Protein AF-A0A7V8CXX2-F1 (afdb_monomer_lite)

pLDDT: mean 84.44, std 12.17, range [40.84, 97.62]

Foldseek 3Di:
DDDDPPDDDDDDDDDDDPVRVVVLVVVCVVVVHDSVVSVVVVVVVVVVPDPDDDPDPPPDPQDDPVNLVVLVVVLVVLVVVCVVCDPNDDPVSVVVSVVSVVVSVVRD

Secondary structure (DSSP, 8-state):
----TT--PPP------HHHHHHHHHHHHHHT--HHHHHHHHHHHHHHTSPPPPPPP-------HHHHHHHHHHHHHHHHHHHHHGGG--HHHHHHHHHHHHHHHHH-

Sequence (108 aa):
MTERQGMFTIPTRLFLTPEQRAKLEQMVRAEKSDLASAVSQIVAEFLDTLPEPEPEPVVAPVESRGAIRQRRAELARLRARRDAAGGGAPAWLHAYIADLEAEISRNG

Structure (mmCIF, N/CA/C/O backbone):
data_AF-A0A7V8CXX2-F1
#
_entry.id   AF-A0A7V8CXX2-F1
#
loop_
_atom_site.group_PDB
_atom_site.id
_atom_site.type_symbol
_atom_site.label_atom_id
_atom_site.label_alt_id
_atom_site.label_comp_id
_atom_site.label_asym_id
_atom_site.label_entity_id
_atom_site.label_seq_id
_atom_site.pdbx_PDB_ins_code
_atom_site.Cartn_x
_atom_site.Cartn_y
_atom_site.Cartn_z
_atom_site.occupancy
_atom_site.B_iso_or_equiv
_atom_site.auth_seq_id
_atom_site.auth_comp_id
_atom_site.auth_asym_id
_atom_site.auth_atom_id
_atom_site.pdbx_PDB_model_num
ATOM 1 N N . MET A 1 1 ? 3.258 -14.770 4.524 1.00 40.84 1 MET A N 1
ATOM 2 C CA . MET A 1 1 ? 2.501 -13.729 3.803 1.00 40.84 1 MET A CA 1
ATOM 3 C C . MET A 1 1 ? 1.555 -14.454 2.868 1.00 40.84 1 MET A C 1
ATOM 5 O O . MET A 1 1 ? 2.006 -15.006 1.877 1.00 40.84 1 MET A O 1
ATOM 9 N N . THR A 1 2 ? 0.293 -14.619 3.253 1.00 44.09 2 THR A N 1
ATOM 10 C CA . THR A 1 2 ? -0.714 -15.265 2.401 1.00 44.09 2 THR A CA 1
ATOM 11 C C . THR A 1 2 ? -1.406 -14.189 1.587 1.00 44.09 2 THR A C 1
ATOM 13 O O . THR A 1 2 ? -2.338 -13.551 2.064 1.00 44.09 2 THR A O 1
ATOM 16 N N . GLU A 1 3 ? -0.911 -13.982 0.370 1.00 50.44 3 GLU A N 1
ATOM 17 C CA . GLU A 1 3 ? -1.616 -13.255 -0.679 1.00 50.44 3 GLU A CA 1
ATOM 18 C C . GLU A 1 3 ? -2.863 -14.054 -1.074 1.00 50.44 3 GLU A C 1
ATOM 20 O O . GLU A 1 3 ? -2.795 -15.090 -1.737 1.00 50.44 3 GLU A O 1
ATOM 25 N N . ARG A 1 4 ? -4.027 -13.579 -0.637 1.00 48.75 4 ARG A N 1
ATOM 26 C CA . ARG A 1 4 ? -5.312 -13.883 -1.264 1.00 48.75 4 ARG A CA 1
ATOM 27 C C . ARG A 1 4 ? -5.967 -12.543 -1.582 1.00 48.75 4 ARG A C 1
ATOM 29 O O . ARG A 1 4 ? -6.422 -11.864 -0.676 1.00 48.75 4 ARG A O 1
ATOM 36 N N . GLN A 1 5 ? -5.944 -12.185 -2.868 1.00 50.28 5 GLN A N 1
ATOM 37 C CA . GLN A 1 5 ? -6.782 -11.174 -3.532 1.00 50.28 5 GLN A CA 1
ATOM 38 C C . GLN A 1 5 ? -6.992 -9.855 -2.768 1.00 50.28 5 GLN A C 1
ATOM 40 O O . GLN A 1 5 ? -7.954 -9.728 -2.023 1.00 50.28 5 GLN A O 1
ATOM 45 N N . GLY A 1 6 ? -6.136 -8.853 -3.000 1.00 61.22 6 GLY A N 1
ATOM 46 C CA . GLY A 1 6 ? -6.428 -7.434 -2.713 1.00 61.22 6 GLY A CA 1
ATOM 47 C C . GLY A 1 6 ? -6.637 -7.028 -1.246 1.00 61.22 6 GLY A C 1
ATOM 48 O O . GLY A 1 6 ? -6.735 -5.841 -0.962 1.00 61.22 6 GLY A O 1
ATOM 49 N N . MET A 1 7 ? -6.674 -7.979 -0.314 1.00 62.84 7 MET A N 1
ATOM 50 C CA . MET A 1 7 ? -6.863 -7.732 1.109 1.00 62.84 7 MET A CA 1
ATOM 51 C C . MET A 1 7 ? -5.498 -7.749 1.793 1.00 62.84 7 MET A C 1
ATOM 53 O O . MET A 1 7 ? -4.888 -8.804 1.977 1.00 62.84 7 MET A O 1
ATOM 57 N N . PHE A 1 8 ? -5.011 -6.570 2.167 1.00 75.75 8 PHE A N 1
ATOM 58 C CA . PHE A 1 8 ? -3.776 -6.414 2.928 1.00 75.75 8 PHE A CA 1
ATOM 59 C C . PHE A 1 8 ? -4.115 -6.056 4.373 1.00 75.75 8 PHE A C 1
ATOM 61 O O . PHE A 1 8 ? -4.896 -5.146 4.634 1.00 75.75 8 PHE A O 1
ATOM 68 N N . THR A 1 9 ? -3.510 -6.758 5.328 1.00 82.50 9 THR A N 1
ATOM 69 C CA . THR A 1 9 ? -3.546 -6.362 6.739 1.00 82.50 9 THR A CA 1
ATOM 70 C C . THR A 1 9 ? -2.254 -5.638 7.071 1.00 82.50 9 THR A C 1
ATOM 72 O O . THR A 1 9 ? -1.172 -6.209 6.939 1.00 82.50 9 THR A O 1
ATOM 75 N N . ILE A 1 10 ? -2.369 -4.393 7.527 1.00 85.00 10 ILE A N 1
ATOM 76 C CA . ILE A 1 10 ? -1.231 -3.591 7.974 1.00 85.00 10 ILE A CA 1
ATOM 77 C C . ILE A 1 10 ? -1.227 -3.592 9.507 1.00 85.00 10 ILE A C 1
ATOM 79 O O . ILE A 1 10 ? -2.178 -3.100 10.116 1.00 85.00 10 ILE A O 1
ATOM 83 N N . PRO A 1 11 ? -0.191 -4.147 10.161 1.00 87.38 11 PRO A N 1
ATOM 84 C CA . PRO A 1 11 ? -0.041 -4.018 11.603 1.00 87.38 11 PRO A CA 1
ATOM 85 C C . PRO A 1 11 ? 0.227 -2.555 11.973 1.00 87.38 11 PRO A C 1
ATOM 87 O O . PRO A 1 11 ? 1.247 -1.991 11.579 1.00 87.38 11 PRO A O 1
ATOM 90 N N . THR A 1 12 ? -0.653 -1.962 12.777 1.00 86.88 12 THR A N 1
ATOM 91 C CA . THR A 1 12 ? -0.570 -0.547 13.165 1.00 86.88 12 THR A CA 1
ATOM 92 C C . THR A 1 12 ? -0.555 -0.412 14.683 1.00 86.88 12 THR A C 1
ATOM 94 O O . THR A 1 12 ? -1.288 -1.101 15.390 1.00 86.88 12 THR A O 1
ATOM 97 N N . ARG A 1 13 ? 0.284 0.491 15.204 1.00 92.94 13 ARG A N 1
ATOM 98 C CA . ARG A 1 13 ? 0.258 0.905 16.613 1.00 92.94 13 ARG A CA 1
ATOM 99 C C . ARG A 1 13 ? -0.362 2.291 16.706 1.00 92.94 13 ARG A C 1
ATOM 101 O O . ARG A 1 13 ? 0.119 3.213 16.056 1.00 92.94 13 ARG A O 1
ATOM 108 N N . LEU A 1 14 ? -1.399 2.427 17.524 1.00 90.00 14 LEU A N 1
ATOM 109 C CA . LEU A 1 14 ? -2.087 3.690 17.771 1.00 90.00 14 LEU A CA 1
ATOM 110 C C . LEU A 1 14 ? -1.846 4.116 19.217 1.00 90.00 14 LEU A C 1
ATOM 112 O O . LEU A 1 14 ? -2.063 3.335 20.143 1.00 90.00 14 LEU A O 1
ATOM 116 N N . PHE A 1 15 ? -1.404 5.355 19.402 1.00 95.19 15 PHE A N 1
ATOM 117 C CA . PHE A 1 15 ? -1.283 5.970 20.717 1.00 95.19 15 PHE A CA 1
ATOM 118 C C . PHE A 1 15 ? -2.487 6.880 20.924 1.00 95.19 15 PHE A C 1
ATOM 120 O O . PHE A 1 15 ? -2.686 7.823 20.164 1.00 95.19 15 PHE A O 1
ATOM 127 N N . LEU A 1 16 ? -3.296 6.565 21.931 1.00 94.25 16 LEU A N 1
ATOM 128 C CA . LEU A 1 16 ? -4.524 7.285 22.251 1.00 94.25 16 LEU A CA 1
ATOM 129 C C . LEU A 1 16 ? -4.413 7.885 23.647 1.00 94.25 16 LEU A C 1
ATOM 131 O O . LEU A 1 16 ? -3.839 7.265 24.549 1.00 94.25 16 LEU A O 1
ATOM 135 N N . THR A 1 17 ? -5.010 9.059 23.845 1.00 97.62 17 THR A N 1
ATOM 136 C CA . THR A 1 17 ? -5.251 9.557 25.203 1.00 97.62 17 THR A CA 1
ATOM 137 C C . THR A 1 17 ? -6.288 8.672 25.913 1.00 97.62 17 THR A C 1
ATOM 139 O O . THR A 1 17 ? -7.043 7.947 25.250 1.00 97.62 17 THR A O 1
ATOM 142 N N . PRO A 1 18 ? -6.371 8.710 27.256 1.00 97.50 18 PRO A N 1
ATOM 143 C CA . PRO A 1 18 ? -7.391 7.966 27.994 1.00 97.50 18 PRO A CA 1
ATOM 144 C C . PRO A 1 18 ? -8.822 8.271 27.526 1.00 97.50 18 PRO A C 1
ATOM 146 O O . PRO A 1 18 ? -9.633 7.356 27.398 1.00 97.50 18 PRO A O 1
ATOM 149 N N . GLU A 1 19 ? -9.121 9.531 27.202 1.00 97.31 19 GLU A N 1
ATOM 150 C CA . GLU A 1 19 ? -10.443 9.962 26.735 1.00 97.31 19 GLU A CA 1
ATOM 151 C C . GLU A 1 19 ? -10.756 9.412 25.338 1.00 97.31 19 GLU A C 1
ATOM 153 O O . GLU A 1 19 ? -11.854 8.908 25.096 1.00 97.31 19 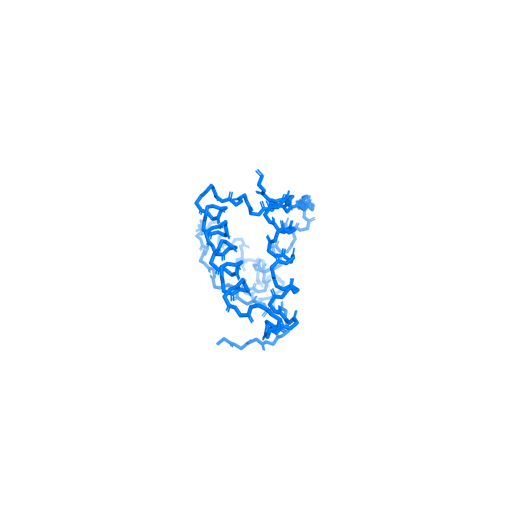GLU A O 1
ATOM 158 N N . GLN A 1 20 ? -9.783 9.459 24.422 1.00 95.19 20 GLN A N 1
ATOM 159 C CA . GLN A 1 20 ? -9.924 8.896 23.075 1.00 95.19 20 GLN A CA 1
ATOM 160 C C . GLN A 1 20 ? -10.133 7.383 23.126 1.00 95.19 20 GLN A C 1
ATOM 162 O O . GLN A 1 20 ? -10.995 6.848 22.427 1.00 95.19 20 GLN A O 1
ATOM 167 N N . ARG A 1 21 ? -9.385 6.696 23.997 1.00 95.00 21 ARG A N 1
ATOM 168 C CA . ARG A 1 21 ? -9.546 5.262 24.224 1.00 95.00 21 ARG A CA 1
ATOM 169 C C . ARG A 1 21 ? -10.939 4.935 24.763 1.00 95.00 21 ARG A C 1
ATOM 171 O O . ARG A 1 21 ? -11.578 4.029 24.240 1.00 95.00 21 ARG A O 1
ATOM 178 N N . ALA A 1 22 ? -11.423 5.675 25.760 1.00 95.44 22 ALA A N 1
ATOM 179 C CA . ALA A 1 22 ? -12.756 5.462 26.323 1.00 95.44 22 ALA A CA 1
ATOM 180 C C . ALA A 1 22 ? -13.858 5.649 25.268 1.00 95.44 22 ALA A C 1
ATOM 182 O O . ALA A 1 22 ? -14.781 4.838 25.187 1.00 95.44 22 ALA A O 1
ATOM 183 N N . LYS A 1 23 ? -13.731 6.673 24.413 1.00 94.00 23 LYS A N 1
ATOM 184 C CA . LYS A 1 23 ? -14.662 6.909 23.303 1.00 94.00 23 LYS A CA 1
ATOM 185 C C . LYS A 1 23 ? -14.658 5.751 22.299 1.00 94.00 23 LYS A C 1
ATOM 187 O O . LYS A 1 23 ? -15.726 5.283 21.915 1.00 94.00 23 LYS A O 1
ATOM 192 N N . LEU A 1 24 ? -13.479 5.254 21.922 1.00 93.62 24 LEU A N 1
ATOM 193 C CA . LEU A 1 24 ? -13.349 4.113 21.012 1.00 93.62 24 LEU A CA 1
ATOM 194 C C . LEU A 1 24 ? -13.946 2.833 21.613 1.00 93.62 24 LEU A C 1
ATOM 196 O O . LEU A 1 24 ? -14.705 2.134 20.950 1.00 93.62 24 LEU A O 1
ATOM 200 N N . GLU A 1 25 ? -13.675 2.552 22.890 1.00 93.94 25 GLU A N 1
ATOM 201 C CA . GLU A 1 25 ? -14.270 1.411 23.598 1.00 93.94 25 GLU A CA 1
ATOM 202 C C . GLU A 1 25 ? -15.803 1.510 23.667 1.00 93.94 25 GLU A C 1
ATOM 204 O O . GLU A 1 25 ? -16.494 0.493 23.579 1.00 93.94 25 GLU A O 1
ATOM 209 N N . GLN A 1 26 ? -16.352 2.721 23.796 1.00 93.81 26 GLN A N 1
ATOM 210 C CA . GLN A 1 26 ? -17.795 2.945 23.781 1.00 93.81 26 GLN A CA 1
ATOM 211 C C . GLN A 1 26 ? -18.409 2.669 22.401 1.00 93.81 26 GLN A C 1
ATOM 213 O O . GLN A 1 26 ? -19.460 2.032 22.339 1.00 93.81 26 GLN A O 1
ATOM 218 N N . MET A 1 27 ? -17.746 3.085 21.316 1.00 91.44 27 MET A N 1
ATOM 219 C CA . MET A 1 27 ? -18.181 2.804 19.939 1.00 91.44 27 MET A CA 1
ATOM 220 C C . MET A 1 27 ? -18.216 1.299 19.661 1.00 91.44 27 MET A C 1
ATOM 222 O O . MET A 1 27 ? -19.260 0.765 19.296 1.00 91.44 27 MET A O 1
ATOM 226 N N . VAL A 1 28 ? -17.121 0.597 19.973 1.00 94.62 28 VAL A N 1
ATOM 227 C CA . VAL A 1 28 ? -17.003 -0.867 19.827 1.00 94.62 28 VAL A CA 1
ATOM 228 C C . VAL A 1 28 ? -18.145 -1.590 20.554 1.00 94.62 28 VAL A C 1
ATOM 230 O O . VAL A 1 28 ? -18.774 -2.499 20.013 1.00 94.62 28 VAL A O 1
ATOM 233 N N . ARG A 1 29 ? -18.477 -1.161 21.781 1.00 92.81 29 ARG A N 1
ATOM 234 C CA . ARG A 1 29 ? -19.596 -1.742 22.544 1.00 92.81 29 ARG A CA 1
ATOM 235 C C . ARG A 1 29 ? -20.961 -1.433 21.935 1.00 92.81 29 ARG A C 1
ATOM 237 O O . ARG A 1 29 ? -21.819 -2.313 21.929 1.00 92.81 29 ARG A O 1
ATOM 244 N N . ALA A 1 30 ? -21.179 -0.198 21.489 1.00 91.56 30 ALA A N 1
ATOM 245 C CA . ALA A 1 30 ? -22.459 0.241 20.940 1.00 91.56 30 ALA A CA 1
ATOM 246 C C . ALA A 1 30 ? -22.792 -0.488 19.630 1.00 91.56 30 ALA A C 1
ATOM 248 O O . ALA A 1 30 ? -23.920 -0.941 19.442 1.00 91.56 30 ALA A O 1
ATOM 249 N N . GLU A 1 31 ? -21.794 -0.656 18.768 1.00 88.44 31 GLU A N 1
ATOM 250 C CA . GLU A 1 31 ? -21.932 -1.271 17.445 1.00 88.44 31 GLU A CA 1
ATOM 251 C C . GLU A 1 31 ? -21.825 -2.801 17.477 1.00 88.44 31 GLU A C 1
ATOM 253 O O . GLU A 1 31 ? -22.111 -3.461 16.479 1.00 88.44 31 GLU A O 1
ATOM 258 N N . LYS A 1 32 ? -21.449 -3.385 18.627 1.00 90.38 32 LYS A N 1
ATOM 259 C CA . LYS A 1 32 ? -21.144 -4.821 18.783 1.00 90.38 32 LYS A CA 1
ATOM 260 C C . LYS A 1 32 ? -20.100 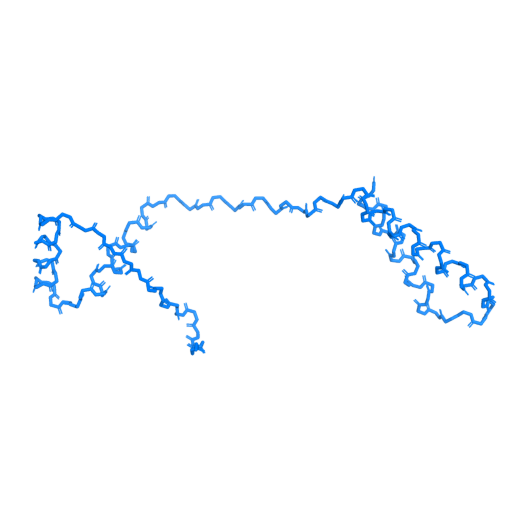-5.312 17.768 1.00 90.38 32 LYS A C 1
ATOM 262 O O . LYS A 1 32 ? -20.128 -6.474 17.361 1.00 90.38 32 LYS A O 1
ATOM 267 N N . SER A 1 33 ? -19.197 -4.424 17.369 1.00 90.44 33 SER A N 1
ATOM 268 C CA . SER A 1 33 ? -18.067 -4.703 16.492 1.00 90.44 33 SER A CA 1
ATOM 269 C C . SER A 1 33 ? -16.835 -5.070 17.322 1.00 90.44 33 SER A C 1
ATOM 271 O O . SER A 1 33 ? -16.827 -4.951 18.550 1.00 90.44 33 SER A O 1
ATOM 273 N N . ASP A 1 34 ? -15.786 -5.567 16.672 1.00 92.50 34 ASP A N 1
ATOM 274 C CA . ASP A 1 34 ? -14.467 -5.669 17.292 1.00 92.50 34 ASP A CA 1
ATOM 275 C C . ASP A 1 34 ? -13.647 -4.385 17.059 1.00 92.50 34 ASP A C 1
ATOM 277 O O . ASP A 1 34 ? -13.960 -3.562 16.196 1.00 92.50 34 ASP A O 1
ATOM 281 N N . LEU A 1 35 ? -12.574 -4.215 17.837 1.00 90.31 35 LEU A N 1
ATOM 282 C CA . LEU A 1 35 ? -11.718 -3.028 17.779 1.00 90.31 35 LEU A CA 1
ATOM 283 C C . LEU A 1 35 ? -11.086 -2.807 16.397 1.00 90.31 35 LEU A C 1
ATOM 285 O O . LEU A 1 35 ? -10.955 -1.661 15.974 1.00 90.31 35 LEU A O 1
ATOM 289 N N . ALA A 1 36 ? -10.670 -3.875 15.712 1.00 89.81 36 ALA A N 1
ATOM 290 C CA . ALA A 1 36 ? -10.037 -3.753 14.405 1.00 89.81 36 ALA A CA 1
ATOM 291 C C . ALA A 1 36 ? -11.060 -3.288 13.366 1.00 89.81 36 ALA A C 1
ATOM 293 O O . ALA A 1 36 ? -10.781 -2.345 12.632 1.00 89.81 36 ALA A O 1
ATOM 294 N N . SER A 1 37 ? -12.259 -3.870 13.380 1.00 90.38 37 SER A N 1
ATOM 295 C CA . SER A 1 37 ? -13.377 -3.469 12.523 1.00 90.38 37 SER A CA 1
ATOM 296 C C . SER A 1 37 ? -13.761 -2.001 12.734 1.00 90.38 37 SER A C 1
ATOM 298 O O . SER A 1 37 ? -13.850 -1.251 11.763 1.00 90.38 37 SER A O 1
ATOM 300 N N . ALA A 1 38 ? -13.898 -1.555 13.988 1.00 91.62 38 ALA A N 1
ATOM 301 C CA . ALA A 1 38 ? -14.219 -0.161 14.301 1.00 91.62 38 ALA A CA 1
ATOM 302 C C . ALA A 1 38 ? -13.129 0.814 13.816 1.00 91.62 38 ALA A C 1
ATOM 304 O O . ALA A 1 38 ? -13.427 1.842 13.213 1.00 91.62 38 ALA A O 1
ATOM 305 N N . VAL A 1 39 ? -11.848 0.488 14.033 1.00 92.31 39 VAL A N 1
ATOM 306 C CA . VAL A 1 39 ? -10.730 1.316 13.551 1.00 92.31 39 VAL A CA 1
ATOM 307 C C . VAL A 1 39 ? -10.680 1.342 12.023 1.00 92.31 39 VAL A C 1
ATOM 309 O O . VAL A 1 39 ? -10.488 2.410 11.445 1.00 92.31 39 VAL A O 1
ATOM 312 N N . SER A 1 40 ? -10.878 0.201 11.360 1.00 91.31 40 SER A N 1
ATOM 313 C CA . SER A 1 40 ? -10.940 0.128 9.899 1.00 91.31 40 SER A CA 1
ATOM 314 C C . SER A 1 40 ? -12.066 0.989 9.335 1.00 91.31 40 SER A C 1
ATOM 316 O O . SER A 1 40 ? -11.839 1.686 8.351 1.00 91.31 40 SER A O 1
ATOM 318 N N . GLN A 1 41 ? -13.237 0.992 9.974 1.00 91.12 41 GLN A N 1
ATOM 319 C CA . GLN A 1 41 ? -14.359 1.828 9.556 1.00 91.12 41 GLN A CA 1
ATOM 320 C C . GLN A 1 41 ? -14.058 3.321 9.724 1.00 91.12 41 GLN A C 1
ATOM 322 O O . GLN A 1 41 ? -14.242 4.077 8.778 1.00 91.12 41 GLN A O 1
ATOM 327 N N . ILE A 1 42 ? -13.511 3.740 10.871 1.00 92.12 42 ILE A N 1
ATOM 328 C CA . ILE A 1 42 ? -13.107 5.139 11.100 1.00 92.12 42 ILE A CA 1
ATOM 329 C C . ILE A 1 42 ? -12.105 5.604 10.035 1.00 92.12 42 I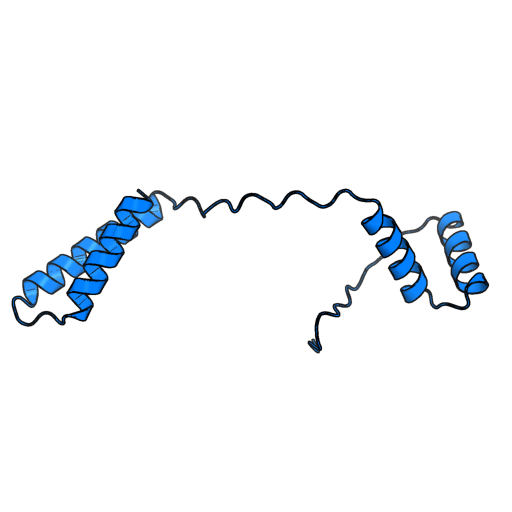LE A C 1
ATOM 331 O O . ILE A 1 42 ? -12.203 6.719 9.528 1.00 92.12 42 ILE A O 1
ATOM 335 N N . VAL A 1 43 ? -11.126 4.758 9.699 1.00 92.12 43 VAL A N 1
ATOM 336 C CA . VAL A 1 43 ? -10.128 5.079 8.671 1.00 92.12 43 VAL A CA 1
ATOM 337 C C . VAL A 1 43 ? -10.773 5.156 7.290 1.00 92.12 43 VAL A C 1
ATOM 339 O O . VAL A 1 43 ? -10.475 6.093 6.561 1.00 92.12 43 VAL A O 1
ATOM 342 N N . ALA A 1 44 ? -11.656 4.220 6.936 1.00 91.38 44 ALA A N 1
ATOM 343 C CA . ALA A 1 44 ? -12.362 4.242 5.656 1.00 91.38 44 ALA A CA 1
ATOM 344 C C . ALA A 1 44 ? -13.205 5.517 5.503 1.00 91.38 44 ALA A C 1
ATOM 346 O O . ALA A 1 44 ? -13.024 6.251 4.538 1.00 91.38 44 ALA A O 1
ATOM 347 N N . GLU A 1 45 ? -14.022 5.840 6.509 1.00 93.44 45 GLU A N 1
ATOM 348 C CA . GLU A 1 45 ? -14.841 7.057 6.525 1.00 93.44 45 GLU A CA 1
ATOM 349 C C . GLU A 1 45 ? -13.981 8.321 6.427 1.00 93.44 45 GLU A C 1
ATOM 351 O O . GLU A 1 45 ? -14.333 9.253 5.712 1.00 93.44 45 GLU A O 1
ATOM 356 N N . PHE A 1 46 ? -12.829 8.359 7.105 1.00 92.25 46 PHE A N 1
ATOM 357 C CA . PHE A 1 46 ? -11.892 9.472 6.977 1.00 92.25 46 PHE A CA 1
ATOM 358 C C . PHE A 1 46 ? -11.322 9.589 5.557 1.00 92.25 46 PHE A C 1
ATOM 360 O O . PHE A 1 46 ? -11.282 10.693 5.016 1.00 92.25 46 PHE A O 1
ATOM 367 N N . LEU A 1 47 ? -10.902 8.479 4.944 1.00 90.25 47 LEU A N 1
ATOM 368 C CA . LEU A 1 47 ? -10.340 8.476 3.590 1.00 90.25 47 LEU A CA 1
ATOM 369 C C . LEU A 1 47 ? -11.367 8.907 2.539 1.00 90.25 47 LEU A C 1
ATOM 371 O O . LEU A 1 47 ? -11.003 9.657 1.640 1.00 90.25 47 LEU A O 1
ATOM 375 N N . ASP A 1 48 ? -12.637 8.530 2.700 1.00 92.38 48 ASP A N 1
ATOM 376 C CA . ASP A 1 48 ? -13.732 8.966 1.823 1.00 92.38 48 ASP A CA 1
ATOM 377 C C . ASP A 1 48 ? -13.958 10.491 1.863 1.00 92.38 48 ASP A C 1
ATOM 379 O O . ASP A 1 48 ? -14.535 11.061 0.936 1.00 92.38 48 ASP A O 1
ATOM 383 N N . THR A 1 49 ? -13.503 11.180 2.921 1.00 93.62 49 THR A N 1
ATOM 384 C CA . THR A 1 49 ? -13.550 12.654 2.987 1.00 93.62 49 THR A CA 1
ATOM 385 C C . THR A 1 49 ? -12.371 13.347 2.311 1.00 93.62 49 THR A C 1
ATOM 387 O O . THR A 1 49 ? -12.422 14.563 2.099 1.00 93.62 49 THR A O 1
ATOM 390 N N . LEU A 1 50 ? -11.297 12.618 2.000 1.00 90.00 50 LEU A N 1
ATOM 391 C CA . LEU A 1 50 ? -10.126 13.202 1.364 1.00 90.00 50 LEU A CA 1
ATOM 392 C C . LEU A 1 50 ? -10.380 13.375 -0.139 1.00 90.00 50 LEU A C 1
ATOM 394 O O . LEU A 1 50 ? -11.000 12.515 -0.764 1.00 90.00 50 LEU A O 1
ATOM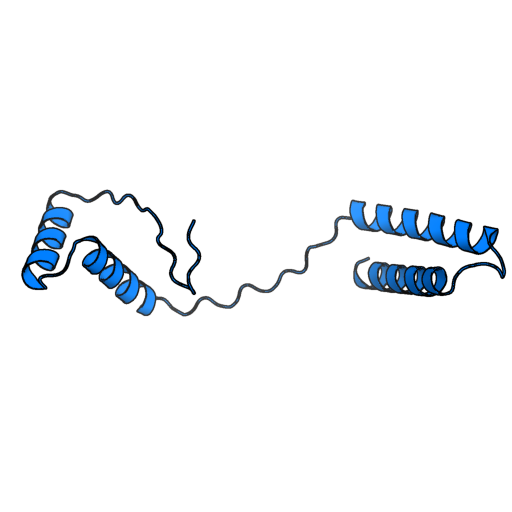 398 N N . PRO A 1 51 ? -9.904 14.476 -0.747 1.00 87.19 51 PRO A N 1
ATOM 399 C CA . PRO A 1 51 ? -9.943 14.608 -2.195 1.00 87.19 51 PRO A CA 1
ATOM 400 C C . PRO A 1 51 ? -9.143 13.469 -2.830 1.00 87.19 51 PRO A C 1
ATOM 402 O O . PRO A 1 51 ? -8.103 13.065 -2.302 1.00 87.19 51 PRO A O 1
ATOM 405 N N . GLU A 1 52 ? -9.620 12.972 -3.970 1.00 80.44 52 GLU A N 1
ATOM 406 C CA . GLU A 1 52 ? -8.894 11.959 -4.729 1.00 80.44 52 GLU A CA 1
ATOM 407 C C . GLU A 1 52 ? -7.499 12.507 -5.072 1.00 80.44 52 GLU A C 1
ATOM 409 O O . GLU A 1 52 ? -7.403 13.623 -5.600 1.00 80.44 52 GLU A O 1
ATOM 414 N N . PRO A 1 53 ? -6.410 11.802 -4.706 1.00 73.69 53 PRO A N 1
ATOM 415 C CA . PRO A 1 53 ? -5.070 12.296 -4.969 1.00 73.69 53 PRO A CA 1
ATOM 416 C C . PRO A 1 53 ? -4.903 12.465 -6.476 1.00 73.69 53 PRO A C 1
ATOM 418 O O . PRO A 1 53 ? -5.166 11.534 -7.241 1.00 73.69 53 PRO A O 1
ATOM 421 N N . GLU A 1 54 ? -4.465 13.653 -6.906 1.00 77.75 54 GLU A N 1
ATOM 422 C CA . GLU A 1 54 ? -4.078 13.844 -8.300 1.00 77.75 54 GLU A CA 1
ATOM 423 C C . GLU A 1 54 ? -3.043 12.768 -8.654 1.00 77.75 54 GLU A C 1
ATOM 425 O O . GLU A 1 54 ? -2.122 12.533 -7.862 1.00 77.75 54 GLU A O 1
ATOM 430 N N . PRO A 1 55 ? -3.189 12.079 -9.800 1.00 73.81 55 PRO A N 1
ATOM 431 C CA . PRO A 1 55 ? -2.223 11.074 -10.198 1.00 73.81 55 PRO A CA 1
ATOM 432 C C . PRO A 1 55 ? -0.847 11.734 -10.228 1.00 73.81 55 PRO A C 1
ATOM 434 O O . PRO A 1 55 ? -0.648 12.713 -10.953 1.00 73.81 55 PRO A O 1
ATOM 437 N N . GLU A 1 56 ? 0.090 11.218 -9.425 1.00 67.50 56 GLU A N 1
ATOM 438 C CA . GLU A 1 56 ? 1.461 11.710 -9.457 1.00 67.50 56 GLU A CA 1
ATOM 439 C C . GLU A 1 56 ? 1.933 11.664 -10.916 1.00 67.50 56 GLU A C 1
ATOM 441 O O . GLU A 1 56 ? 1.797 10.620 -11.571 1.00 67.50 56 GLU A O 1
ATOM 446 N N . PRO A 1 57 ? 2.443 12.779 -11.470 1.00 67.75 57 PRO A N 1
ATOM 447 C CA . PRO A 1 57 ? 2.972 12.754 -12.816 1.00 67.75 57 PRO A CA 1
ATOM 448 C C . PRO A 1 57 ? 4.050 11.677 -12.853 1.00 67.75 57 PRO A C 1
ATOM 450 O O . PRO A 1 57 ? 4.964 11.682 -12.030 1.00 67.75 57 PRO A O 1
ATOM 453 N N . VAL A 1 58 ? 3.930 10.742 -13.797 1.00 68.12 58 VAL A N 1
ATOM 454 C CA . VAL A 1 58 ? 4.946 9.720 -14.040 1.00 68.12 58 VAL A CA 1
ATOM 455 C C . VAL A 1 58 ? 6.220 10.453 -14.449 1.00 68.12 58 VAL A C 1
ATOM 457 O O . VAL A 1 58 ? 6.421 10.779 -15.619 1.00 68.12 58 VAL A O 1
ATOM 460 N N . VAL A 1 59 ? 7.070 10.781 -13.478 1.00 61.94 59 VAL A N 1
ATOM 461 C CA . VAL A 1 59 ? 8.381 11.355 -13.749 1.00 61.94 59 VAL A CA 1
ATOM 462 C C . VAL A 1 59 ? 9.185 10.220 -14.358 1.00 61.94 59 VAL A C 1
ATOM 464 O O . VAL A 1 59 ? 9.624 9.308 -13.656 1.00 61.94 59 VAL A O 1
ATOM 467 N N . ALA A 1 60 ? 9.326 10.234 -15.685 1.00 62.66 60 ALA A N 1
ATOM 468 C CA . ALA A 1 60 ? 10.241 9.332 -16.365 1.00 62.66 60 ALA A CA 1
ATOM 469 C C . ALA A 1 60 ? 11.599 9.420 -15.645 1.00 62.66 60 ALA A C 1
ATOM 471 O O . ALA A 1 60 ? 12.051 10.541 -15.377 1.00 62.66 60 ALA A O 1
ATOM 472 N N . PRO A 1 61 ? 12.237 8.290 -15.285 1.00 64.19 61 PRO A N 1
ATOM 473 C CA . PRO A 1 61 ? 13.518 8.323 -14.598 1.00 64.19 61 PRO A CA 1
ATOM 474 C C . PRO A 1 61 ? 14.478 9.204 -15.395 1.00 64.19 61 PRO A C 1
ATOM 476 O O . PRO A 1 61 ? 14.788 8.895 -16.545 1.00 64.19 61 PRO A O 1
ATOM 479 N N . VAL A 1 62 ? 14.920 10.321 -14.813 1.00 66.19 62 VAL A N 1
ATOM 480 C CA . VAL A 1 62 ? 15.908 11.184 -15.462 1.00 66.19 62 VAL A CA 1
ATOM 481 C C . VAL A 1 62 ? 17.191 10.373 -15.554 1.00 66.19 62 VAL A C 1
ATOM 483 O O . VAL A 1 62 ? 17.861 10.122 -14.549 1.00 66.19 62 VAL A O 1
ATOM 486 N N . GLU A 1 63 ? 17.518 9.903 -16.755 1.00 68.31 63 GLU A N 1
ATOM 487 C CA . GLU A 1 63 ? 18.721 9.116 -16.959 1.00 68.31 63 GLU A CA 1
ATOM 488 C C . GLU A 1 63 ? 19.946 9.959 -16.618 1.00 68.31 63 GLU A C 1
ATOM 490 O O . GLU A 1 63 ? 20.172 11.048 -17.149 1.00 68.31 63 GLU A O 1
ATOM 495 N N . SER A 1 64 ? 20.765 9.460 -15.691 1.00 76.69 64 SER A N 1
ATOM 496 C CA . SER A 1 64 ? 21.976 10.178 -15.316 1.00 76.69 64 SER A CA 1
ATOM 497 C C . SER A 1 64 ? 22.919 10.299 -16.519 1.00 76.69 64 SER A C 1
ATOM 499 O O . SER A 1 64 ? 23.054 9.382 -17.333 1.00 76.69 64 SER A O 1
ATOM 501 N N . ARG A 1 65 ? 23.699 11.387 -16.581 1.00 78.06 65 ARG A N 1
ATOM 502 C CA . ARG A 1 65 ? 24.791 11.537 -17.568 1.00 78.06 65 ARG A CA 1
ATOM 503 C C . ARG A 1 65 ? 25.760 10.341 -17.570 1.00 78.06 65 ARG A C 1
ATOM 505 O O . ARG A 1 65 ? 26.431 10.088 -18.568 1.00 78.06 65 ARG A O 1
ATOM 512 N N . GLY A 1 66 ? 25.869 9.618 -16.450 1.00 80.50 66 GLY A N 1
ATOM 513 C CA . GLY A 1 66 ? 26.632 8.373 -16.342 1.00 80.50 66 GLY A CA 1
ATOM 514 C C . GLY A 1 66 ? 26.031 7.227 -17.161 1.00 80.50 66 GLY A C 1
ATOM 515 O O . GLY A 1 66 ? 26.766 6.582 -17.907 1.00 80.50 66 GLY A O 1
ATOM 516 N N . ALA A 1 67 ? 24.713 7.034 -17.088 1.00 82.44 67 ALA A N 1
ATOM 517 C CA . ALA A 1 67 ? 23.991 6.004 -17.835 1.00 82.44 67 ALA A CA 1
ATOM 518 C C . ALA A 1 67 ? 24.081 6.231 -19.355 1.00 82.44 67 ALA A C 1
ATOM 520 O O . ALA A 1 67 ? 24.411 5.309 -20.101 1.00 82.44 67 ALA A O 1
ATOM 521 N N . ILE A 1 68 ? 23.927 7.482 -19.808 1.00 84.75 68 ILE A N 1
ATOM 522 C CA . ILE A 1 68 ? 24.074 7.848 -21.229 1.00 84.75 68 ILE A CA 1
ATOM 523 C C . ILE A 1 68 ? 25.493 7.531 -21.731 1.00 84.75 68 ILE A C 1
ATOM 525 O O . ILE A 1 68 ? 25.672 6.977 -22.818 1.00 84.75 68 ILE A O 1
ATOM 529 N N . ARG A 1 69 ? 26.530 7.835 -20.933 1.00 86.25 69 ARG A N 1
ATOM 530 C CA . ARG A 1 69 ? 27.925 7.509 -21.285 1.00 86.25 69 ARG A CA 1
ATOM 531 C C . ARG A 1 69 ? 28.169 6.004 -21.378 1.00 86.25 69 ARG A C 1
ATOM 533 O O . ARG A 1 69 ? 28.847 5.572 -22.307 1.00 86.25 69 ARG A O 1
ATOM 540 N N . GLN A 1 70 ? 27.614 5.215 -20.458 1.00 86.25 70 GLN A N 1
ATOM 541 C CA . GLN A 1 70 ? 27.733 3.754 -20.487 1.00 86.25 70 GLN A CA 1
ATOM 542 C C . GLN A 1 70 ? 27.072 3.159 -21.733 1.00 86.25 70 GLN A C 1
ATOM 544 O O . GLN A 1 70 ? 27.703 2.363 -22.427 1.00 86.25 70 GLN A O 1
ATOM 549 N N . ARG A 1 71 ? 25.857 3.601 -22.078 1.00 86.81 71 ARG A N 1
ATOM 550 C CA . ARG A 1 71 ? 25.172 3.133 -23.291 1.00 86.81 71 ARG A CA 1
ATOM 551 C C . ARG A 1 71 ? 25.914 3.506 -24.572 1.00 86.81 71 ARG A C 1
ATOM 553 O O . ARG A 1 71 ? 26.051 2.667 -25.454 1.00 86.81 71 ARG A O 1
ATOM 560 N N . ARG A 1 72 ? 26.478 4.718 -24.662 1.00 90.06 72 ARG A N 1
ATOM 561 C CA . ARG A 1 72 ? 27.332 5.111 -25.803 1.00 90.06 72 ARG A CA 1
ATOM 562 C C . ARG A 1 72 ? 28.583 4.237 -25.928 1.00 90.06 72 ARG A C 1
ATOM 564 O O . ARG A 1 72 ? 28.972 3.893 -27.042 1.00 90.06 72 ARG A O 1
ATOM 571 N N . ALA A 1 73 ? 29.207 3.872 -24.807 1.00 91.12 73 ALA A N 1
ATOM 572 C CA . ALA A 1 73 ? 30.357 2.970 -24.809 1.00 91.12 73 ALA A CA 1
ATOM 573 C C . ALA A 1 73 ? 29.970 1.558 -25.275 1.00 91.12 73 ALA A C 1
ATOM 575 O O . ALA A 1 73 ? 30.701 0.948 -26.054 1.00 91.12 73 ALA A O 1
ATOM 576 N N . GLU A 1 74 ? 28.809 1.061 -24.848 1.00 90.94 74 GLU A N 1
ATOM 577 C CA . GLU A 1 74 ? 28.296 -0.238 -25.284 1.00 90.94 74 GLU A CA 1
ATOM 578 C C . GLU A 1 74 ? 27.950 -0.242 -26.778 1.00 90.94 74 GLU A C 1
ATOM 580 O O . GLU A 1 74 ? 28.377 -1.135 -27.508 1.00 90.94 74 GLU A O 1
ATOM 585 N N . LEU A 1 75 ? 27.303 0.815 -27.273 1.00 92.88 75 LEU A N 1
ATOM 586 C CA . LEU A 1 75 ? 27.047 1.000 -28.700 1.00 92.88 75 LEU A CA 1
ATOM 587 C C . LEU A 1 75 ? 28.346 0.974 -29.525 1.00 92.88 75 LEU A C 1
ATOM 589 O O . LEU A 1 75 ? 28.411 0.317 -30.564 1.00 92.88 75 LEU A O 1
ATOM 593 N N . ALA A 1 76 ? 29.402 1.649 -29.056 1.00 92.75 76 ALA A N 1
ATOM 594 C CA . ALA A 1 76 ? 30.702 1.639 -29.726 1.00 92.75 76 ALA A CA 1
ATOM 595 C C . ALA A 1 76 ? 31.310 0.226 -29.792 1.00 92.75 76 ALA A C 1
ATOM 597 O O . ALA A 1 76 ? 31.824 -0.174 -30.838 1.00 92.75 76 ALA A O 1
ATOM 598 N N . ARG A 1 77 ? 31.203 -0.558 -28.710 1.00 92.62 77 ARG A N 1
ATOM 599 C CA . ARG A 1 77 ? 31.667 -1.956 -28.677 1.00 92.62 77 ARG A CA 1
ATOM 600 C C . ARG A 1 77 ? 30.888 -2.843 -29.642 1.00 92.62 77 ARG A C 1
ATOM 602 O O . ARG A 1 77 ? 31.492 -3.637 -30.359 1.00 92.62 77 ARG A O 1
ATOM 609 N N . LEU A 1 78 ? 29.564 -2.707 -29.682 1.00 91.62 78 LEU A N 1
ATOM 610 C CA . LEU A 1 78 ? 28.705 -3.509 -30.555 1.00 91.62 78 LEU A CA 1
ATOM 611 C C . LEU A 1 78 ? 28.938 -3.190 -32.032 1.00 91.62 78 LEU A C 1
ATOM 613 O O . LEU A 1 78 ? 29.014 -4.112 -32.843 1.00 91.62 78 LEU A O 1
ATOM 617 N N . ARG A 1 79 ? 29.138 -1.911 -32.378 1.00 91.31 79 ARG A N 1
ATOM 618 C CA . ARG A 1 79 ? 29.533 -1.498 -33.733 1.00 91.31 79 ARG A CA 1
ATOM 619 C C . ARG A 1 79 ? 30.887 -2.090 -34.123 1.00 91.31 79 ARG A C 1
ATOM 621 O O . ARG A 1 79 ? 30.974 -2.715 -35.171 1.00 91.31 79 ARG A O 1
ATOM 628 N N . ALA A 1 80 ? 31.893 -2.018 -33.248 1.00 90.94 80 ALA A N 1
ATOM 629 C CA . ALA A 1 80 ? 33.192 -2.646 -33.500 1.00 90.94 80 ALA A CA 1
ATOM 630 C C . ALA A 1 80 ? 33.076 -4.170 -33.693 1.00 90.94 80 ALA A C 1
ATOM 632 O O . ALA A 1 80 ? 33.721 -4.739 -34.570 1.00 90.94 80 ALA A O 1
ATOM 633 N N . ARG A 1 81 ? 32.213 -4.838 -32.915 1.00 88.94 81 ARG A N 1
ATOM 634 C CA . ARG A 1 81 ? 31.940 -6.276 -33.056 1.00 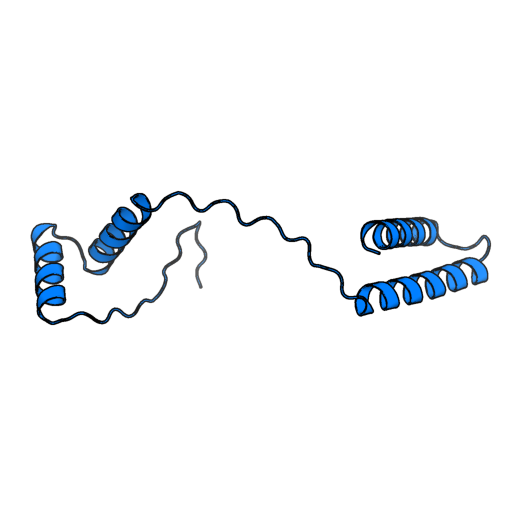88.94 81 ARG A CA 1
ATOM 635 C C . ARG A 1 81 ? 31.238 -6.613 -34.372 1.00 88.94 81 ARG A C 1
ATOM 637 O O . ARG A 1 81 ? 31.582 -7.615 -34.992 1.00 88.94 81 ARG A O 1
ATOM 644 N N . ARG A 1 82 ? 30.271 -5.796 -34.794 1.00 91.31 82 ARG A N 1
ATOM 645 C CA . ARG A 1 82 ? 29.609 -5.919 -36.099 1.00 91.31 82 ARG A CA 1
ATOM 646 C C . ARG A 1 82 ? 30.624 -5.753 -37.225 1.00 91.31 82 ARG A C 1
ATOM 648 O O . ARG A 1 82 ? 30.669 -6.586 -38.119 1.00 91.31 82 ARG A O 1
ATOM 655 N N . ASP A 1 83 ? 31.457 -4.721 -37.151 1.00 90.56 83 ASP A N 1
ATOM 656 C CA . ASP A 1 83 ? 32.449 -4.417 -38.182 1.00 90.56 83 ASP A CA 1
ATOM 657 C C . ASP A 1 83 ? 33.506 -5.531 -38.277 1.00 90.56 83 ASP A C 1
ATOM 659 O O . ASP A 1 83 ? 33.860 -5.947 -39.377 1.00 90.56 83 ASP A O 1
ATOM 663 N N . ALA A 1 84 ? 33.926 -6.098 -37.140 1.00 89.00 84 ALA A N 1
ATOM 664 C CA . ALA A 1 84 ? 34.815 -7.261 -37.093 1.00 89.00 84 ALA A CA 1
ATOM 665 C C . ALA A 1 84 ? 34.173 -8.545 -37.652 1.00 89.00 84 ALA A C 1
ATOM 667 O O . ALA A 1 84 ? 34.867 -9.374 -38.236 1.00 89.00 84 ALA A O 1
ATOM 668 N N . ALA A 1 85 ? 32.860 -8.722 -37.481 1.00 86.38 85 ALA A N 1
ATOM 669 C CA . ALA A 1 85 ? 32.117 -9.849 -38.045 1.00 86.38 85 ALA A CA 1
ATOM 670 C C . ALA A 1 85 ? 31.790 -9.665 -39.541 1.00 86.38 85 ALA A C 1
ATOM 672 O O . ALA A 1 85 ? 31.463 -10.642 -40.220 1.00 86.38 85 ALA A O 1
ATOM 673 N N . GLY A 1 86 ? 31.877 -8.436 -40.063 1.00 84.25 86 GLY A N 1
ATOM 674 C CA . GLY A 1 86 ? 31.588 -8.104 -41.456 1.00 84.25 86 GLY A CA 1
ATOM 675 C C . GLY A 1 86 ? 30.213 -8.615 -41.900 1.00 84.25 86 GLY A C 1
ATOM 676 O O . GLY A 1 86 ? 29.215 -8.452 -41.201 1.00 84.25 86 GLY A O 1
ATOM 677 N N . GLY A 1 87 ? 30.162 -9.289 -43.053 1.00 78.88 87 GLY A N 1
ATOM 678 C CA . GLY A 1 87 ? 28.935 -9.911 -43.574 1.00 78.88 87 GLY A CA 1
ATOM 679 C C . GLY A 1 87 ? 28.431 -11.131 -42.785 1.00 78.88 87 GLY A C 1
ATOM 680 O O . GLY A 1 87 ? 27.355 -11.634 -43.085 1.00 78.88 87 GLY A O 1
ATOM 681 N N . GLY A 1 88 ? 29.186 -11.613 -41.790 1.00 84.75 88 GLY A N 1
ATOM 682 C CA . GLY A 1 88 ? 28.789 -12.702 -40.890 1.00 84.75 88 GLY A CA 1
ATOM 683 C C . GLY A 1 88 ? 28.095 -12.231 -39.608 1.00 84.75 88 GLY A C 1
ATOM 684 O O . GLY A 1 88 ? 27.839 -13.041 -38.716 1.00 84.75 88 GLY A O 1
ATOM 685 N N . ALA A 1 89 ? 27.823 -10.930 -39.473 1.00 85.44 89 ALA A N 1
ATOM 686 C CA . ALA A 1 89 ? 27.125 -10.391 -38.317 1.00 85.44 89 ALA A CA 1
ATOM 687 C C . ALA A 1 89 ? 25.679 -10.935 -38.240 1.00 85.44 89 ALA A C 1
ATOM 689 O O . ALA A 1 89 ? 24.935 -10.867 -39.221 1.00 85.44 89 ALA A O 1
ATOM 690 N N . PRO A 1 90 ? 25.238 -11.458 -37.082 1.00 89.06 90 PRO A N 1
ATOM 691 C CA . PRO A 1 90 ? 23.863 -11.915 -36.925 1.00 89.06 90 PRO A CA 1
ATOM 692 C C . PRO A 1 90 ? 22.851 -10.772 -37.073 1.00 89.06 90 PRO A C 1
ATOM 694 O O . PRO A 1 90 ? 23.063 -9.683 -36.542 1.00 89.06 90 PRO A O 1
ATOM 697 N N . ALA A 1 91 ? 21.698 -11.040 -37.690 1.00 87.56 91 ALA A N 1
ATOM 698 C CA . ALA A 1 91 ? 20.636 -10.042 -37.878 1.00 87.56 91 ALA A CA 1
ATOM 699 C C . ALA A 1 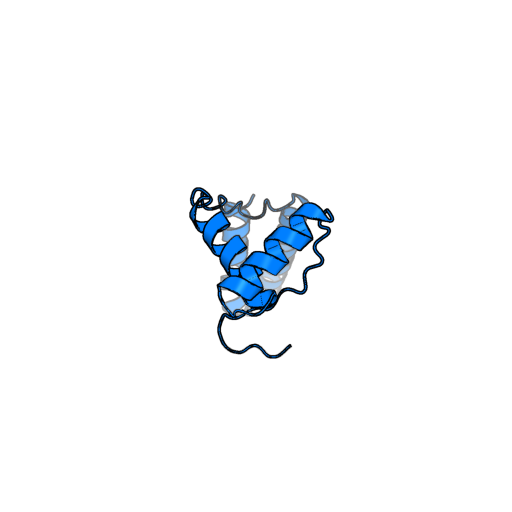91 ? 20.164 -9.393 -36.559 1.00 87.56 91 ALA A C 1
ATOM 701 O O . ALA A 1 91 ? 19.884 -8.195 -36.523 1.00 87.56 91 ALA A O 1
ATOM 702 N N . TRP A 1 92 ? 20.152 -10.152 -35.456 1.00 90.06 92 TRP A N 1
ATOM 703 C CA . TRP A 1 92 ? 19.793 -9.630 -34.133 1.00 90.06 92 TRP A CA 1
ATOM 704 C C . TRP A 1 92 ? 20.760 -8.544 -33.637 1.00 90.06 92 TRP A C 1
ATOM 706 O O . TRP A 1 92 ? 20.336 -7.646 -32.919 1.00 90.06 92 TRP A O 1
ATOM 716 N N . LEU A 1 93 ? 22.037 -8.576 -34.043 1.00 89.75 93 LEU A N 1
ATOM 717 C CA . LEU A 1 93 ? 23.023 -7.562 -33.658 1.00 89.75 93 LEU A CA 1
ATOM 718 C C . LEU A 1 93 ? 22.726 -6.220 -34.337 1.00 89.75 93 LEU A C 1
ATOM 720 O O . LEU A 1 93 ? 22.898 -5.171 -33.726 1.00 89.75 93 LEU A O 1
ATOM 724 N N . HIS A 1 94 ? 22.248 -6.250 -35.582 1.00 88.69 94 HIS A N 1
ATOM 725 C CA . HIS A 1 94 ? 21.834 -5.045 -36.300 1.00 88.69 94 HIS A CA 1
ATOM 726 C C . HIS A 1 94 ? 20.589 -4.413 -35.674 1.00 88.69 94 HIS A C 1
ATOM 728 O O . HIS A 1 94 ? 20.579 -3.204 -35.455 1.00 88.69 94 HIS A O 1
ATOM 734 N N . ALA A 1 95 ? 19.582 -5.229 -35.345 1.00 90.62 95 ALA A N 1
ATOM 735 C CA . ALA A 1 95 ? 18.373 -4.764 -34.667 1.00 90.62 95 ALA A CA 1
ATOM 736 C C . ALA A 1 95 ? 18.703 -4.155 -33.295 1.00 90.62 95 ALA A C 1
ATOM 738 O O . ALA A 1 95 ? 18.320 -3.028 -33.007 1.00 90.62 95 ALA A O 1
ATOM 739 N N . TYR A 1 96 ? 19.527 -4.844 -32.502 1.00 89.94 96 TYR A N 1
ATOM 740 C CA . TYR A 1 96 ? 19.906 -4.383 -31.169 1.00 89.94 96 TYR A CA 1
ATOM 741 C C . TYR A 1 96 ? 20.708 -3.071 -31.180 1.00 89.94 96 TYR A C 1
ATOM 743 O O . TYR A 1 96 ? 20.516 -2.214 -30.321 1.00 89.94 96 TYR A O 1
ATOM 751 N N . ILE A 1 97 ? 21.590 -2.880 -32.170 1.00 92.06 97 ILE A N 1
ATOM 752 C CA . ILE A 1 97 ? 22.297 -1.605 -32.371 1.00 92.06 97 ILE A CA 1
ATOM 753 C C . ILE A 1 97 ? 21.307 -0.475 -32.691 1.00 92.06 97 ILE A C 1
ATOM 755 O O . ILE A 1 97 ? 21.438 0.609 -32.127 1.00 92.06 97 ILE A O 1
ATOM 759 N N . ALA A 1 98 ? 20.321 -0.722 -33.559 1.00 91.81 98 ALA A N 1
ATOM 760 C CA . ALA A 1 98 ? 19.321 0.278 -33.935 1.00 91.81 98 ALA A CA 1
ATOM 761 C C . ALA A 1 98 ? 18.421 0.679 -32.751 1.00 91.81 98 ALA A C 1
ATOM 763 O O . ALA A 1 98 ? 18.160 1.867 -32.554 1.00 91.81 98 ALA A O 1
ATOM 764 N N . ASP A 1 99 ? 18.013 -0.288 -31.928 1.00 89.31 99 ASP A N 1
ATOM 765 C CA . ASP A 1 99 ? 17.210 -0.032 -30.728 1.00 89.31 99 ASP A CA 1
ATOM 766 C C . ASP A 1 99 ? 17.987 0.821 -29.708 1.00 89.31 99 ASP A C 1
ATOM 768 O O . ASP A 1 99 ? 17.484 1.841 -29.231 1.00 89.31 99 ASP A O 1
ATOM 772 N N . LEU A 1 100 ? 19.256 0.479 -29.448 1.00 88.38 100 LEU A N 1
ATOM 773 C CA . LEU A 1 100 ? 20.137 1.254 -28.563 1.00 88.38 100 LEU A CA 1
ATOM 774 C C . LEU A 1 100 ? 20.386 2.683 -29.070 1.00 88.38 100 LEU A C 1
ATOM 776 O O . LEU A 1 100 ? 20.482 3.616 -28.271 1.00 88.38 100 LEU A O 1
ATOM 780 N N . GLU A 1 101 ? 20.501 2.876 -30.385 1.00 91.81 101 GLU A N 1
ATOM 781 C CA . GLU A 1 101 ? 20.628 4.205 -30.993 1.00 91.81 101 GLU A CA 1
ATOM 782 C C . GLU A 1 101 ? 19.367 5.048 -30.770 1.00 91.81 101 GLU A C 1
ATOM 784 O O . GLU A 1 101 ? 19.471 6.201 -30.344 1.00 91.81 101 GLU A O 1
ATOM 789 N N . ALA A 1 102 ? 18.184 4.463 -30.979 1.00 88.75 102 ALA A N 1
ATOM 790 C CA . ALA A 1 102 ? 16.907 5.136 -30.768 1.00 88.75 102 ALA A CA 1
ATOM 791 C C . ALA A 1 102 ? 16.685 5.522 -29.295 1.00 88.75 102 ALA A C 1
ATOM 793 O O . ALA A 1 102 ? 16.201 6.620 -29.008 1.00 88.75 102 ALA A O 1
ATOM 794 N N . GLU A 1 103 ? 17.072 4.655 -28.356 1.00 83.31 103 GLU A N 1
ATOM 795 C CA . GLU A 1 103 ? 17.001 4.938 -26.918 1.00 83.31 103 GLU A CA 1
ATOM 796 C C . GLU A 1 103 ? 17.937 6.079 -26.502 1.00 83.31 103 GLU A C 1
ATOM 798 O O . GLU A 1 103 ? 17.527 6.979 -25.768 1.00 83.31 103 GLU A O 1
ATOM 803 N N . ILE A 1 104 ? 19.179 6.093 -26.999 1.00 86.38 104 ILE A N 1
ATOM 804 C CA . ILE A 1 104 ? 20.132 7.176 -26.710 1.00 86.38 104 ILE A CA 1
ATOM 805 C C . ILE A 1 104 ? 19.643 8.511 -27.290 1.00 86.38 104 ILE A C 1
ATOM 807 O O . ILE A 1 104 ? 19.845 9.543 -26.656 1.00 86.38 104 ILE A O 1
ATOM 811 N N . SER A 1 105 ? 19.002 8.517 -28.462 1.00 84.69 105 SER A N 1
ATOM 812 C CA . SER A 1 105 ? 18.441 9.736 -29.065 1.00 84.69 105 SER A CA 1
ATOM 813 C C . SER A 1 105 ? 17.196 10.264 -28.353 1.00 84.69 105 SER A C 1
ATOM 815 O O . SER A 1 105 ? 16.921 11.457 -28.433 1.00 84.69 105 SER A O 1
ATOM 817 N N . ARG A 1 106 ? 16.433 9.401 -27.675 1.00 80.88 106 ARG A N 1
ATOM 818 C CA . ARG A 1 106 ? 15.243 9.801 -26.908 1.00 80.88 106 ARG A CA 1
ATOM 819 C C . ARG A 1 106 ? 15.599 10.366 -25.530 1.00 80.88 106 ARG A C 1
ATOM 821 O O . ARG A 1 106 ? 14.884 11.233 -25.037 1.00 80.88 106 ARG A O 1
ATOM 828 N N . ASN A 1 107 ? 16.685 9.872 -24.931 1.00 71.12 107 ASN A N 1
ATOM 829 C CA . ASN A 1 107 ? 17.044 10.135 -23.533 1.00 71.12 107 ASN A CA 1
ATOM 830 C C . ASN A 1 107 ? 18.326 10.977 -23.355 1.00 71.12 107 ASN A C 1
ATOM 832 O O . ASN A 1 107 ? 18.752 11.199 -22.221 1.00 71.12 107 ASN A O 1
ATOM 836 N N . GLY A 1 108 ? 18.975 11.399 -24.447 1.00 61.72 108 GLY A N 1
ATOM 837 C CA . GLY A 1 108 ? 20.214 12.189 -24.450 1.00 61.72 108 GLY A CA 1
ATOM 838 C C . GLY A 1 108 ? 20.011 13.634 -24.866 1.00 61.72 108 GLY A C 1
ATOM 839 O O . GLY A 1 108 ? 20.743 14.481 -24.305 1.00 61.72 108 GLY A O 1
#

Radius of gyration: 28.91 Å; chains: 1; bounding box: 57×30×72 Å